Protein AF-A0A1V5XPZ1-F1 (afdb_monomer_lite)

Secondary structure (DSSP, 8-state):
-------------------------------TT--SSTTHHHHHHHHHHSSSSSPPPPTTSS-HHHHHHHHTTTTTTS---HHHHHHHHHHHTTTTTTTT-

Radius of gyration: 24.69 Å; chains: 1; bounding box: 56×59×30 Å

Sequence (101 aa):
MNKVMTVLCMPFLLGLGLPALGCGTSTPPKTDAEKPERFAKIAAIHKSKCGSCHTRIEPGSMPRDELEAELKRHRSRVKLSEAEWAEMLDYLAADSKSRER

Structure (mmCIF, N/CA/C/O backbone):
data_AF-A0A1V5XPZ1-F1
#
_entry.id   AF-A0A1V5XPZ1-F1
#
loop_
_atom_site.group_PDB
_atom_site.id
_atom_site.type_symbol
_atom_site.label_atom_id
_atom_site.label_alt_id
_atom_site.label_comp_id
_atom_site.label_asym_id
_atom_site.label_entity_id
_atom_site.label_seq_id
_atom_site.pdbx_PDB_ins_code
_atom_site.Cartn_x
_atom_site.Cartn_y
_atom_site.Cartn_z
_atom_site.occupancy
_atom_site.B_iso_or_equiv
_atom_site.auth_seq_id
_atom_site.auth_comp_id
_atom_site.auth_asym_id
_atom_site.auth_atom_id
_atom_site.pdbx_PDB_model_num
ATOM 1 N N . MET A 1 1 ? -3.197 -42.944 -18.163 1.00 44.22 1 MET A N 1
ATOM 2 C CA . MET A 1 1 ? -2.567 -44.005 -18.979 1.00 44.22 1 MET A CA 1
ATOM 3 C C . MET A 1 1 ? -1.100 -43.677 -19.087 1.00 44.22 1 MET A C 1
ATOM 5 O O . MET A 1 1 ? -0.732 -42.626 -19.591 1.00 44.22 1 MET A O 1
ATOM 9 N N . ASN A 1 2 ? -0.306 -44.546 -18.488 1.00 44.03 2 ASN A N 1
ATOM 10 C CA . ASN A 1 2 ? 1.055 -44.288 -18.064 1.00 44.03 2 ASN A CA 1
ATOM 11 C C . ASN A 1 2 ? 1.985 -44.804 -19.163 1.00 44.03 2 ASN A C 1
ATOM 13 O O . ASN A 1 2 ? 1.861 -45.963 -19.552 1.00 44.03 2 ASN A O 1
ATOM 17 N N . LYS A 1 3 ? 2.922 -43.985 -19.644 1.00 51.06 3 LYS A N 1
ATOM 18 C CA . LYS A 1 3 ? 4.086 -44.477 -20.389 1.00 51.06 3 LYS A CA 1
ATOM 19 C C . LYS A 1 3 ? 5.352 -43.905 -19.771 1.00 51.06 3 LYS A C 1
ATOM 21 O O . LYS A 1 3 ? 5.835 -42.837 -20.120 1.00 51.06 3 LYS A O 1
ATOM 26 N N . VAL A 1 4 ? 5.814 -44.668 -18.789 1.00 52.19 4 VAL A N 1
ATOM 27 C CA . VAL A 1 4 ? 7.202 -44.776 -18.352 1.00 52.19 4 VAL A CA 1
ATOM 28 C C . VAL A 1 4 ? 8.102 -44.983 -19.572 1.00 52.19 4 VAL A C 1
ATOM 30 O O . VAL A 1 4 ? 7.915 -45.943 -20.316 1.00 52.19 4 VAL A O 1
ATOM 33 N N . MET A 1 5 ? 9.064 -44.085 -19.788 1.00 48.16 5 MET A N 1
ATOM 34 C CA . MET A 1 5 ? 10.156 -44.305 -20.734 1.00 48.16 5 MET A CA 1
ATOM 35 C C . MET A 1 5 ? 11.452 -44.405 -19.935 1.00 48.16 5 MET A C 1
ATOM 37 O O . MET A 1 5 ? 12.091 -43.417 -19.587 1.00 48.16 5 MET A O 1
ATOM 41 N N . THR A 1 6 ? 11.765 -45.644 -19.577 1.00 51.91 6 THR A N 1
ATOM 42 C CA . THR A 1 6 ? 13.004 -46.075 -18.945 1.00 51.91 6 THR A CA 1
ATOM 43 C C . THR A 1 6 ? 14.106 -46.087 -20.001 1.00 51.91 6 THR A C 1
ATOM 45 O O . THR A 1 6 ? 14.070 -46.916 -20.907 1.00 51.91 6 THR A O 1
ATOM 48 N N . VAL A 1 7 ? 15.095 -45.199 -19.887 1.00 59.00 7 VAL A N 1
ATOM 49 C CA . VAL A 1 7 ? 16.371 -45.330 -20.603 1.00 59.00 7 VAL A CA 1
ATOM 50 C C . VAL A 1 7 ? 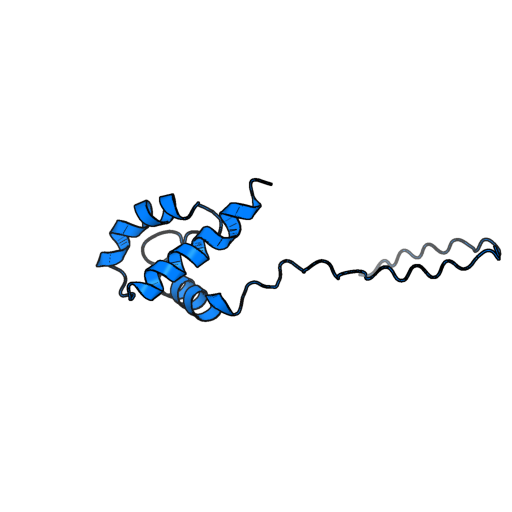17.423 -45.753 -19.586 1.00 59.00 7 VAL A C 1
ATOM 52 O O . VAL A 1 7 ? 17.969 -44.946 -18.841 1.00 59.00 7 VAL A O 1
ATOM 55 N N . LEU A 1 8 ? 17.646 -47.064 -19.540 1.00 54.84 8 LEU A N 1
ATOM 56 C CA . LEU A 1 8 ? 18.826 -47.701 -18.972 1.00 54.84 8 LEU A CA 1
ATOM 57 C C . LEU A 1 8 ? 19.923 -47.652 -20.041 1.00 54.84 8 LEU A C 1
ATOM 59 O O . LEU A 1 8 ? 19.789 -48.296 -21.078 1.00 54.84 8 LEU A O 1
ATOM 63 N N . CYS A 1 9 ? 21.006 -46.919 -19.793 1.00 41.81 9 CYS A N 1
ATOM 64 C CA . CYS A 1 9 ? 22.266 -47.122 -20.501 1.00 41.81 9 CYS A CA 1
ATOM 65 C C . CYS A 1 9 ? 23.413 -47.166 -19.487 1.00 41.81 9 CYS A C 1
ATOM 67 O O . CYS A 1 9 ? 23.431 -46.441 -18.499 1.00 41.81 9 CYS A O 1
ATOM 69 N N . MET A 1 10 ? 24.288 -48.127 -19.741 1.00 48.81 10 MET A N 1
ATOM 70 C CA . MET A 1 10 ? 25.207 -48.831 -18.854 1.00 48.81 10 MET A CA 1
ATOM 71 C C . MET A 1 10 ? 26.411 -48.012 -18.323 1.00 48.81 10 MET A C 1
ATOM 73 O O . MET A 1 10 ? 26.640 -46.888 -18.766 1.00 48.81 10 MET A O 1
ATOM 77 N N . PRO A 1 11 ? 27.176 -48.575 -17.361 1.00 59.09 11 PRO A N 1
ATOM 78 C CA . PRO A 1 11 ? 28.105 -47.883 -16.479 1.00 59.09 11 PRO A CA 1
ATOM 79 C C . PRO A 1 11 ? 29.504 -47.768 -17.091 1.00 59.09 11 PRO A C 1
ATOM 81 O O . PRO A 1 11 ? 29.979 -48.686 -17.758 1.00 59.09 11 PRO A O 1
ATOM 84 N N . PHE A 1 12 ? 30.205 -46.675 -16.786 1.00 51.09 12 PHE A N 1
ATOM 85 C CA . PHE A 1 12 ? 31.622 -46.531 -17.107 1.00 51.09 12 PHE A CA 1
ATOM 86 C C . PHE A 1 12 ? 32.424 -46.200 -15.846 1.00 51.09 12 PHE A C 1
ATOM 88 O O . PHE A 1 12 ? 32.398 -45.089 -15.330 1.00 51.09 12 PHE A O 1
ATOM 95 N N . LEU A 1 13 ? 33.052 -47.260 -15.335 1.00 52.69 13 LEU A N 1
ATOM 96 C CA . LEU A 1 13 ? 34.414 -47.331 -14.804 1.00 52.69 13 LEU A CA 1
ATOM 97 C C . LEU A 1 13 ? 34.966 -46.132 -14.011 1.00 52.69 13 LEU A C 1
ATOM 99 O O . LEU A 1 13 ? 35.375 -45.116 -14.560 1.00 52.69 13 LEU A O 1
ATOM 103 N N . LEU A 1 14 ? 35.103 -46.390 -12.707 1.00 57.59 14 LEU A N 1
ATOM 104 C CA . LEU A 1 14 ? 36.348 -46.294 -11.934 1.00 57.59 14 LEU A CA 1
ATOM 105 C C . LEU A 1 14 ? 37.349 -45.194 -12.354 1.00 57.59 14 LEU A C 1
ATOM 107 O O . LEU A 1 14 ? 38.176 -45.382 -13.243 1.00 57.59 14 LEU A O 1
ATOM 111 N N . GLY A 1 15 ? 37.365 -44.107 -11.584 1.00 45.91 15 GLY A N 1
ATOM 112 C CA . GLY A 1 15 ? 38.469 -43.152 -11.527 1.00 45.91 15 GLY A CA 1
ATOM 113 C C . GLY A 1 15 ? 38.710 -42.717 -10.084 1.00 45.91 15 GLY A C 1
ATOM 114 O O . GLY A 1 15 ? 38.034 -41.824 -9.584 1.00 45.91 15 GLY A O 1
ATOM 115 N N . LEU A 1 16 ? 39.653 -43.379 -9.407 1.00 54.62 16 LEU A N 1
ATOM 116 C CA . LEU A 1 16 ? 40.276 -42.898 -8.170 1.00 54.62 1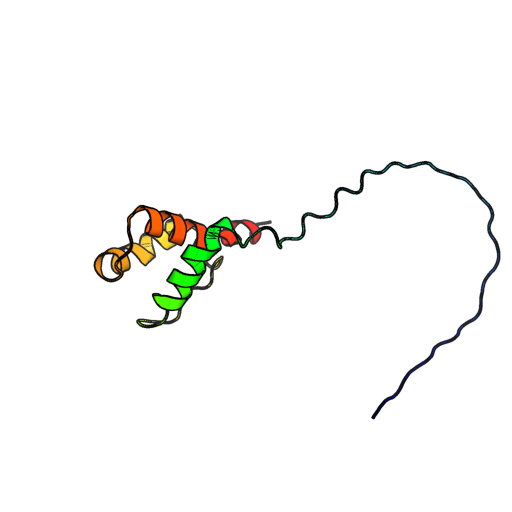6 LEU A CA 1
ATOM 117 C C . LEU A 1 16 ? 41.018 -41.581 -8.458 1.00 54.62 16 LEU A C 1
ATOM 119 O O . LEU A 1 16 ? 41.857 -41.562 -9.356 1.00 54.62 16 LEU A O 1
ATOM 123 N N . GLY A 1 17 ? 40.816 -40.530 -7.655 1.00 49.16 17 GLY A N 1
ATOM 124 C CA . GLY A 1 17 ? 41.750 -39.400 -7.664 1.00 49.16 17 GLY A CA 1
ATOM 125 C C . GLY A 1 17 ? 41.307 -38.107 -6.976 1.00 49.16 17 GLY A C 1
ATOM 126 O O . GLY A 1 17 ? 40.528 -37.350 -7.534 1.00 49.16 17 GLY A O 1
ATOM 127 N N . LEU A 1 18 ? 41.966 -37.832 -5.845 1.00 48.75 18 LEU A N 1
ATOM 128 C CA . LEU A 1 18 ? 42.212 -36.547 -5.165 1.00 48.75 18 LEU A CA 1
ATOM 129 C C . LEU A 1 18 ? 41.109 -35.900 -4.288 1.00 48.75 18 LEU A C 1
ATOM 131 O O . LEU A 1 18 ? 40.079 -35.457 -4.791 1.00 48.75 18 LEU A O 1
ATOM 135 N N . PRO A 1 19 ? 41.378 -35.728 -2.972 1.00 52.72 19 PRO A N 1
ATOM 136 C CA . PRO A 1 19 ? 40.541 -34.955 -2.072 1.00 52.72 19 PRO A CA 1
ATOM 137 C C . PRO A 1 19 ? 40.916 -33.471 -2.154 1.00 52.72 19 PRO A C 1
ATOM 139 O O . PRO A 1 19 ? 42.064 -33.093 -1.926 1.00 52.72 19 PRO A O 1
ATOM 142 N N . ALA A 1 20 ? 39.932 -32.615 -2.40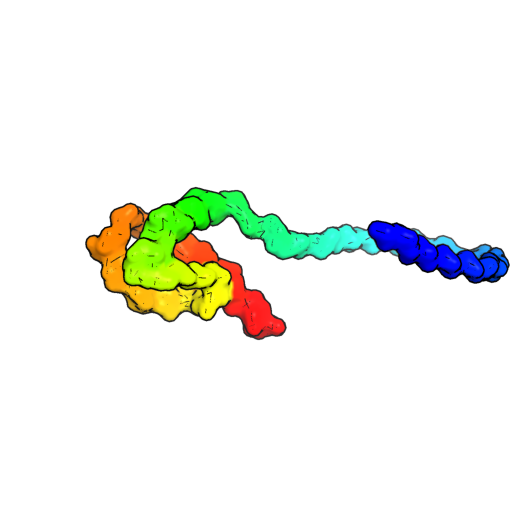2 1.00 52.47 20 ALA A N 1
ATOM 143 C CA . ALA A 1 20 ? 40.009 -31.214 -2.022 1.00 52.47 20 ALA A CA 1
ATOM 144 C C . ALA A 1 20 ? 38.957 -30.983 -0.937 1.00 52.47 20 ALA A C 1
ATOM 146 O O . ALA A 1 20 ? 37.758 -30.964 -1.217 1.00 52.47 20 ALA A O 1
ATOM 147 N N . LEU A 1 21 ? 39.413 -30.821 0.311 1.00 57.44 21 LEU A N 1
ATOM 148 C CA . LEU A 1 21 ? 38.636 -30.167 1.362 1.00 57.44 21 LEU A CA 1
ATOM 149 C C . LEU A 1 21 ? 38.429 -28.704 0.948 1.00 57.44 21 LEU A C 1
ATOM 151 O O . LEU A 1 21 ? 39.130 -27.799 1.388 1.00 57.44 21 LEU A O 1
ATOM 155 N N . GLY A 1 22 ? 37.468 -28.478 0.063 1.00 47.62 22 GLY A N 1
ATOM 156 C CA . GLY A 1 22 ? 36.854 -27.180 -0.124 1.00 47.62 22 GLY A CA 1
ATOM 157 C C . GLY A 1 22 ? 35.720 -27.068 0.877 1.00 47.62 22 GLY A C 1
ATOM 158 O O . GLY A 1 22 ? 34.599 -27.467 0.577 1.00 47.62 22 GLY A O 1
ATOM 159 N N . CYS A 1 23 ? 35.995 -26.522 2.062 1.00 55.91 23 CYS A N 1
ATOM 160 C CA . CYS A 1 23 ? 34.946 -25.973 2.918 1.00 55.91 23 CYS A CA 1
ATOM 161 C C . CYS A 1 23 ? 34.453 -24.678 2.256 1.00 55.91 23 CYS A C 1
ATOM 163 O O . CYS A 1 23 ? 34.756 -23.569 2.685 1.00 55.91 23 CYS A O 1
ATOM 165 N N . GLY A 1 24 ? 33.773 -24.825 1.120 1.00 47.78 24 GLY A N 1
ATOM 166 C CA . GLY A 1 24 ? 32.939 -23.777 0.578 1.00 47.78 24 GLY A CA 1
ATOM 167 C C . GLY A 1 24 ? 31.730 -23.721 1.484 1.00 47.78 24 GLY A C 1
ATOM 168 O O . GLY A 1 24 ? 30.882 -24.609 1.437 1.00 47.78 24 GLY A O 1
ATOM 169 N N . THR A 1 25 ? 31.660 -22.706 2.337 1.00 55.75 25 THR A N 1
ATOM 170 C CA . THR A 1 25 ? 30.399 -22.259 2.912 1.00 55.75 25 THR A CA 1
ATOM 171 C C . THR A 1 25 ? 29.491 -21.892 1.743 1.00 55.75 25 THR A C 1
ATOM 173 O O . THR A 1 25 ? 29.454 -20.752 1.281 1.00 55.75 25 THR A O 1
ATOM 176 N N . SER A 1 26 ? 28.784 -22.895 1.216 1.00 52.44 26 SER A N 1
ATOM 177 C CA . SER A 1 26 ? 27.607 -22.714 0.388 1.00 52.44 26 SER A CA 1
ATOM 178 C C . SER A 1 26 ? 26.624 -21.957 1.259 1.00 52.44 26 SER A C 1
ATOM 180 O O . SER A 1 26 ? 25.846 -22.539 2.008 1.00 52.44 26 SER A O 1
ATOM 182 N N . THR A 1 27 ? 26.729 -20.631 1.214 1.00 58.91 27 THR A N 1
ATOM 183 C CA . THR A 1 27 ? 25.651 -19.757 1.638 1.00 58.91 27 THR A CA 1
ATOM 184 C C . THR A 1 27 ? 24.479 -20.223 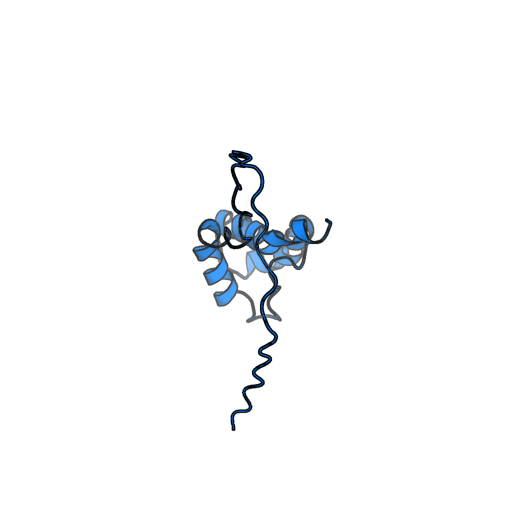0.788 1.00 58.91 27 THR A C 1
ATOM 186 O O . THR A 1 27 ? 24.586 -20.144 -0.441 1.00 58.91 27 THR A O 1
ATOM 189 N N . PRO A 1 28 ? 23.430 -20.822 1.379 1.00 60.34 28 PRO A N 1
ATOM 190 C CA . PRO A 1 28 ? 22.272 -21.192 0.592 1.00 60.34 28 PRO A CA 1
ATOM 191 C C . PRO A 1 28 ? 21.835 -19.928 -0.156 1.00 60.34 28 PRO A C 1
ATOM 193 O O . PRO A 1 28 ? 21.874 -18.844 0.445 1.00 60.34 28 PRO A O 1
ATOM 196 N N . PRO A 1 29 ? 21.484 -20.012 -1.454 1.00 52.84 29 PRO A N 1
ATOM 197 C CA . PRO A 1 29 ? 20.826 -18.890 -2.097 1.00 52.84 29 PRO A CA 1
ATOM 198 C C . PRO A 1 29 ? 19.678 -18.518 -1.168 1.00 52.84 29 PRO A C 1
ATOM 200 O O . PRO A 1 29 ? 18.885 -19.388 -0.799 1.00 52.84 29 PRO A O 1
ATOM 203 N N . LYS A 1 30 ? 19.661 -17.267 -0.694 1.00 53.41 30 LYS A N 1
ATOM 204 C CA . LYS A 1 30 ? 18.492 -16.721 -0.017 1.00 53.41 30 LYS A CA 1
ATOM 205 C C . LYS A 1 30 ? 17.378 -16.864 -1.032 1.00 53.41 30 LYS A C 1
ATOM 207 O O . LYS A 1 30 ? 17.278 -16.064 -1.951 1.00 53.41 30 LYS A O 1
ATOM 212 N N . THR A 1 31 ? 16.629 -17.950 -0.917 1.00 48.50 31 THR A N 1
ATOM 213 C CA . THR A 1 31 ? 15.368 -18.135 -1.598 1.00 48.50 31 THR A CA 1
ATOM 214 C C . THR A 1 31 ? 14.619 -16.829 -1.421 1.00 48.50 31 THR A C 1
ATOM 216 O O . THR A 1 31 ? 14.435 -16.395 -0.281 1.00 48.50 31 THR A O 1
ATOM 219 N N . ASP A 1 32 ? 14.177 -16.229 -2.521 1.00 52.41 32 ASP A N 1
ATOM 220 C CA . ASP A 1 32 ? 13.302 -15.050 -2.607 1.00 52.41 32 ASP A CA 1
ATOM 221 C C . ASP A 1 32 ? 11.963 -15.199 -1.835 1.00 52.41 32 ASP A C 1
ATOM 223 O O . ASP A 1 32 ? 11.038 -14.406 -1.975 1.00 52.41 32 ASP A O 1
ATOM 227 N N . ALA A 1 33 ? 11.858 -16.215 -0.978 1.00 48.16 33 ALA A N 1
ATOM 228 C CA . ALA A 1 33 ? 10.782 -16.526 -0.059 1.00 48.16 33 ALA A CA 1
ATOM 229 C C . ALA A 1 33 ? 10.883 -15.798 1.299 1.00 48.16 33 ALA A C 1
ATOM 231 O O . ALA A 1 33 ? 9.979 -15.951 2.117 1.00 48.16 33 ALA A O 1
ATOM 232 N N . GLU A 1 34 ? 11.909 -14.974 1.567 1.00 45.12 34 GLU A N 1
ATOM 233 C CA . GLU A 1 34 ? 11.983 -14.155 2.802 1.00 45.12 34 GLU A CA 1
ATOM 234 C C . GLU A 1 34 ? 11.121 -12.881 2.730 1.00 45.12 34 GLU A C 1
ATOM 236 O O . GLU A 1 34 ? 11.439 -11.819 3.267 1.00 45.12 34 GLU A O 1
ATOM 241 N N . LYS A 1 35 ? 9.984 -12.964 2.049 1.00 58.12 35 LYS A N 1
ATOM 242 C CA . LYS A 1 35 ? 8.988 -11.907 2.085 1.00 58.12 35 LYS A CA 1
ATOM 243 C C . LYS A 1 35 ? 7.604 -12.491 2.323 1.00 58.12 35 LYS A C 1
ATOM 245 O O . LYS A 1 35 ? 6.838 -12.636 1.372 1.00 58.12 35 LYS A O 1
ATOM 250 N N . PRO A 1 36 ? 7.256 -12.817 3.585 1.00 58.53 36 PRO A N 1
ATOM 251 C CA . PRO A 1 36 ? 5.852 -12.591 3.930 1.00 58.53 36 PRO A CA 1
ATOM 252 C C . PRO A 1 36 ? 5.515 -12.191 5.376 1.00 58.53 36 PRO A C 1
ATOM 254 O O . PRO A 1 36 ? 4.391 -11.750 5.577 1.00 58.53 36 PRO A O 1
ATOM 257 N N . GLU A 1 37 ? 6.398 -12.274 6.378 1.00 62.97 37 GLU A N 1
ATOM 258 C CA . GLU A 1 37 ? 5.977 -11.979 7.767 1.00 62.97 37 GLU A CA 1
ATOM 259 C C . GLU A 1 37 ? 5.684 -10.486 7.975 1.00 62.97 37 GLU A C 1
ATOM 261 O O . GLU A 1 37 ? 4.586 -10.107 8.384 1.00 62.97 37 GLU A O 1
ATOM 266 N N . ARG A 1 38 ? 6.629 -9.613 7.596 1.00 80.12 38 ARG A N 1
ATOM 267 C CA . ARG A 1 38 ? 6.524 -8.167 7.870 1.00 80.12 38 ARG A CA 1
ATOM 268 C C . ARG A 1 38 ? 5.310 -7.491 7.228 1.00 80.12 38 ARG A C 1
ATOM 270 O O . ARG A 1 38 ? 4.865 -6.460 7.707 1.00 80.12 38 ARG A O 1
ATOM 277 N N . PHE A 1 39 ? 4.789 -8.054 6.136 1.00 88.75 39 PHE A N 1
ATOM 278 C CA . PHE A 1 39 ? 3.658 -7.490 5.396 1.00 88.75 39 PHE A CA 1
ATOM 279 C C . PHE A 1 39 ? 2.383 -8.329 5.500 1.00 88.75 39 PHE A C 1
ATOM 281 O O . PHE A 1 39 ? 1.409 -8.002 4.828 1.00 88.75 39 PHE A O 1
ATOM 288 N N . ALA A 1 40 ? 2.335 -9.382 6.324 1.00 90.19 40 ALA A N 1
ATOM 289 C CA . ALA A 1 40 ? 1.170 -10.269 6.402 1.00 90.19 40 ALA A CA 1
ATOM 290 C C . ALA A 1 40 ? -0.131 -9.497 6.692 1.00 90.19 40 ALA A C 1
ATOM 292 O O . ALA A 1 40 ? -1.144 -9.678 6.008 1.00 90.19 40 ALA A O 1
ATOM 293 N N . LYS A 1 41 ? -0.079 -8.559 7.650 1.00 93.81 41 LYS A N 1
ATOM 294 C CA . LYS A 1 41 ? -1.206 -7.676 7.988 1.00 93.81 41 LYS A CA 1
ATOM 295 C C . LYS A 1 41 ? -1.628 -6.814 6.792 1.00 93.81 41 LYS A C 1
ATOM 297 O O . LYS A 1 41 ? -2.809 -6.741 6.458 1.00 93.81 41 LYS A O 1
ATOM 302 N N . ILE A 1 42 ? -0.668 -6.177 6.132 1.00 95.38 42 ILE A N 1
ATOM 303 C CA . ILE A 1 42 ? -0.922 -5.249 5.025 1.00 95.38 42 ILE A CA 1
ATOM 304 C C . ILE A 1 42 ? -1.412 -5.976 3.775 1.00 95.38 42 ILE A C 1
ATOM 306 O O . ILE A 1 42 ? -2.334 -5.497 3.122 1.00 95.38 42 ILE A O 1
ATOM 310 N N . ALA A 1 43 ? -0.899 -7.169 3.483 1.00 93.81 43 ALA A N 1
ATOM 311 C CA . ALA A 1 43 ? -1.382 -8.011 2.394 1.00 93.81 43 ALA A CA 1
ATOM 312 C C . ALA A 1 43 ? -2.859 -8.403 2.592 1.00 93.81 43 ALA A C 1
ATOM 314 O O . ALA A 1 43 ? -3.646 -8.382 1.640 1.00 93.81 43 ALA A O 1
ATOM 315 N N . ALA A 1 44 ? -3.269 -8.695 3.832 1.00 94.81 44 ALA A N 1
ATOM 316 C CA . ALA A 1 44 ? -4.671 -8.949 4.158 1.00 94.81 44 ALA A CA 1
ATOM 317 C C . ALA A 1 44 ? -5.544 -7.697 3.953 1.00 94.81 44 ALA A C 1
ATOM 319 O O . ALA A 1 44 ? -6.615 -7.782 3.343 1.00 94.81 44 ALA A O 1
ATOM 320 N N . ILE A 1 45 ? -5.068 -6.525 4.388 1.00 95.12 45 ILE A N 1
ATOM 321 C CA . ILE A 1 45 ? -5.749 -5.242 4.161 1.00 95.12 45 ILE A CA 1
ATOM 322 C C . ILE A 1 45 ? -5.867 -4.951 2.663 1.00 95.12 45 ILE A C 1
ATOM 324 O O . ILE A 1 45 ? -6.958 -4.626 2.199 1.00 95.12 45 ILE A O 1
ATOM 328 N N . HIS A 1 46 ? -4.796 -5.128 1.890 1.00 94.88 46 HIS A N 1
ATOM 329 C CA . HIS A 1 46 ? -4.785 -4.942 0.441 1.00 94.88 46 HIS A CA 1
ATOM 330 C C . HIS A 1 46 ? -5.843 -5.826 -0.232 1.00 94.88 46 HIS A C 1
ATOM 332 O O . HIS A 1 46 ? -6.662 -5.350 -1.021 1.00 94.88 46 HIS A O 1
ATOM 338 N N . LYS A 1 47 ? -5.902 -7.107 0.151 1.00 94.12 47 LYS A N 1
ATOM 339 C CA . LYS A 1 47 ? -6.897 -8.054 -0.364 1.00 94.12 47 LYS A CA 1
ATOM 340 C C . LYS A 1 47 ? -8.334 -7.701 0.039 1.00 94.12 47 LYS A C 1
ATOM 342 O O . LYS A 1 47 ? -9.257 -8.007 -0.712 1.00 94.12 47 LYS A O 1
ATOM 347 N N . SER A 1 48 ? -8.536 -7.085 1.200 1.00 94.75 48 SER A N 1
ATOM 348 C CA . SER A 1 48 ? -9.864 -6.721 1.708 1.00 94.75 48 SER A CA 1
ATOM 349 C C . SER A 1 48 ? -10.372 -5.379 1.174 1.00 94.75 48 SER A C 1
ATOM 351 O O . SER A 1 48 ? -11.560 -5.247 0.892 1.00 94.75 48 SER A O 1
ATOM 353 N N . LYS A 1 49 ? -9.496 -4.376 1.057 1.00 93.00 49 LYS A N 1
ATOM 354 C CA . LYS A 1 49 ? -9.866 -2.979 0.783 1.00 93.00 49 LYS A CA 1
ATOM 355 C C . LYS A 1 49 ? -9.685 -2.571 -0.676 1.00 93.00 49 LYS A C 1
ATOM 357 O O . LYS A 1 49 ? -10.370 -1.659 -1.129 1.00 93.00 49 LYS A O 1
ATOM 362 N N . CYS A 1 50 ? -8.784 -3.217 -1.413 1.00 93.38 50 CYS A N 1
ATOM 363 C CA . CYS A 1 50 ? -8.513 -2.888 -2.812 1.00 93.38 50 CYS A CA 1
ATOM 364 C C . CYS A 1 50 ? -9.208 -3.896 -3.738 1.00 93.38 50 CYS A C 1
ATOM 366 O O . CYS A 1 50 ? -9.287 -5.083 -3.421 1.00 93.38 50 CYS A O 1
ATOM 368 N N . GLY A 1 51 ? -9.693 -3.449 -4.899 1.00 91.62 51 GLY A N 1
ATOM 369 C CA . GLY A 1 51 ? -10.423 -4.294 -5.860 1.00 91.62 51 GLY A CA 1
ATOM 370 C C . GLY A 1 51 ? -11.927 -4.012 -5.956 1.00 91.62 51 GLY A C 1
ATOM 371 O O . GLY A 1 51 ? -12.553 -4.413 -6.929 1.00 91.62 51 GLY A O 1
ATOM 372 N N . SER A 1 52 ? -12.517 -3.318 -4.976 1.00 90.62 52 SER A N 1
ATOM 373 C CA . SER A 1 52 ? -13.956 -3.005 -4.980 1.00 90.62 52 SER A CA 1
ATOM 374 C C . SER A 1 52 ? -14.315 -1.828 -5.888 1.00 90.62 52 SER A C 1
ATOM 376 O O . SER A 1 52 ? -15.399 -1.800 -6.456 1.00 90.62 52 SER A O 1
ATOM 378 N N . CYS A 1 53 ? -13.423 -0.840 -6.000 1.00 91.00 53 CYS A N 1
ATOM 379 C CA . CYS A 1 53 ? -13.651 0.358 -6.813 1.00 91.00 53 CYS A CA 1
ATOM 380 C C . CYS A 1 53 ? -13.147 0.198 -8.255 1.00 91.00 53 CYS A C 1
ATOM 382 O O . CYS A 1 53 ? -13.705 0.792 -9.170 1.00 91.00 53 CYS A O 1
ATOM 384 N N . HIS A 1 54 ? -12.069 -0.558 -8.447 1.00 92.19 54 HIS A N 1
ATOM 385 C CA . HIS A 1 54 ? -11.428 -0.850 -9.729 1.00 92.19 54 HIS A CA 1
ATOM 386 C C . HIS A 1 54 ? -10.480 -2.037 -9.544 1.00 92.19 54 HIS A C 1
ATOM 388 O O . HIS A 1 54 ? -10.255 -2.477 -8.412 1.00 92.19 54 HIS A O 1
ATOM 394 N N . THR A 1 55 ? -9.885 -2.512 -10.640 1.00 93.44 55 THR A N 1
ATOM 395 C CA . THR A 1 55 ? -8.875 -3.575 -10.626 1.00 93.44 55 THR A CA 1
ATOM 396 C C . THR A 1 55 ? -7.800 -3.295 -9.582 1.00 93.44 55 THR A C 1
ATOM 398 O O . THR A 1 55 ? -7.270 -2.186 -9.487 1.00 93.44 55 THR A O 1
ATOM 401 N N . ARG A 1 56 ? -7.515 -4.308 -8.764 1.00 93.31 56 ARG A N 1
ATOM 402 C CA . ARG A 1 56 ? -6.483 -4.241 -7.733 1.00 93.31 56 ARG A CA 1
ATOM 403 C C . ARG A 1 56 ? -5.106 -4.180 -8.394 1.00 93.31 56 ARG A C 1
ATOM 405 O O . ARG A 1 56 ? -4.830 -4.982 -9.279 1.00 93.31 56 ARG A O 1
ATOM 412 N N . ILE A 1 57 ? -4.267 -3.256 -7.936 1.00 91.25 57 ILE A N 1
ATOM 413 C CA . ILE A 1 57 ? -2.876 -3.146 -8.376 1.00 91.25 57 ILE A CA 1
ATOM 414 C C . ILE A 1 57 ? -2.054 -4.329 -7.852 1.00 91.25 57 ILE A C 1
ATOM 416 O O . ILE A 1 57 ? -2.249 -4.780 -6.721 1.00 91.25 57 ILE A O 1
ATOM 420 N N . GLU A 1 58 ? -1.164 -4.862 -8.680 1.00 91.25 58 GLU A N 1
ATOM 421 C CA . GLU A 1 58 ? -0.253 -5.922 -8.261 1.00 91.25 58 GLU A CA 1
ATOM 422 C C . GLU A 1 58 ? 0.925 -5.317 -7.476 1.00 91.25 58 GLU A C 1
ATOM 424 O O . GLU A 1 58 ? 1.493 -4.313 -7.908 1.00 91.25 58 GLU A O 1
ATOM 429 N N . PRO A 1 59 ? 1.331 -5.892 -6.330 1.00 91.75 59 PRO A N 1
ATOM 430 C CA . PRO A 1 59 ? 2.576 -5.492 -5.684 1.00 91.75 59 PRO A CA 1
ATOM 431 C C . PRO A 1 59 ? 3.765 -5.660 -6.639 1.00 91.75 59 PRO A C 1
ATOM 433 O O . PRO A 1 59 ? 3.917 -6.706 -7.255 1.00 91.75 59 PRO A O 1
ATOM 436 N N . GLY A 1 60 ? 4.620 -4.647 -6.738 1.00 90.44 60 GLY A N 1
ATOM 437 C CA . GLY A 1 60 ? 5.776 -4.622 -7.633 1.00 90.44 60 GLY A CA 1
ATOM 438 C C . GLY A 1 60 ? 5.526 -3.967 -8.983 1.00 90.44 60 GLY A C 1
ATOM 439 O O . GLY A 1 60 ? 6.486 -3.680 -9.694 1.00 90.44 60 GLY A O 1
ATOM 440 N N . SER A 1 61 ? 4.273 -3.673 -9.337 1.00 90.25 61 SER A N 1
ATOM 441 C CA . SER A 1 61 ? 3.957 -3.130 -10.661 1.00 90.25 61 SER A CA 1
ATOM 442 C C . SER A 1 61 ? 4.425 -1.687 -10.870 1.00 90.25 61 SER A C 1
ATOM 444 O O . SER A 1 61 ? 4.430 -1.220 -12.005 1.00 90.25 61 SER A O 1
ATOM 446 N N . MET A 1 62 ? 4.747 -0.960 -9.795 1.00 90.38 62 MET A N 1
ATOM 447 C CA . MET A 1 62 ? 4.997 0.482 -9.815 1.00 90.38 62 MET A CA 1
ATOM 448 C C . MET A 1 62 ? 5.967 0.899 -8.690 1.00 90.38 62 MET A C 1
ATOM 450 O O . MET A 1 62 ? 5.926 0.300 -7.608 1.00 90.38 62 MET A O 1
ATOM 454 N N . PRO A 1 63 ? 6.837 1.908 -8.905 1.00 91.31 63 PRO A N 1
ATOM 455 C CA . PRO A 1 63 ? 7.696 2.456 -7.857 1.00 91.31 63 PRO A CA 1
ATOM 456 C C . PRO A 1 63 ? 6.905 3.198 -6.768 1.00 91.31 63 PRO A C 1
ATOM 458 O O . PRO A 1 63 ? 5.794 3.682 -6.984 1.00 91.31 63 PRO A O 1
ATOM 461 N N . ARG A 1 64 ? 7.509 3.321 -5.578 1.00 93.06 64 ARG A N 1
ATOM 462 C CA . ARG A 1 64 ? 6.873 3.916 -4.388 1.00 93.06 64 ARG A CA 1
ATOM 463 C C . ARG A 1 64 ? 6.358 5.342 -4.615 1.00 93.06 64 ARG A C 1
ATOM 465 O O . ARG A 1 64 ? 5.249 5.643 -4.186 1.00 93.06 64 ARG A O 1
ATOM 472 N N . ASP A 1 65 ? 7.140 6.193 -5.277 1.00 91.81 65 ASP A N 1
ATOM 473 C CA . ASP A 1 65 ? 6.797 7.612 -5.457 1.00 91.81 65 ASP A CA 1
ATOM 474 C C . ASP A 1 65 ? 5.565 7.790 -6.357 1.00 91.81 65 ASP A C 1
ATOM 476 O O . ASP A 1 65 ? 4.695 8.622 -6.095 1.00 91.81 65 ASP A O 1
ATOM 480 N N . GLU A 1 66 ? 5.448 6.954 -7.389 1.00 93.06 66 GLU A N 1
ATOM 481 C CA . GLU A 1 66 ? 4.293 6.948 -8.286 1.00 93.06 66 GLU A CA 1
ATOM 482 C C . GLU A 1 66 ? 3.055 6.373 -7.578 1.00 93.06 66 GLU A C 1
ATOM 484 O O . GLU A 1 66 ? 1.975 6.962 -7.640 1.00 93.06 66 GLU A O 1
ATOM 489 N N . LEU A 1 67 ? 3.221 5.307 -6.782 1.00 93.88 67 LEU A N 1
ATOM 490 C CA . LEU A 1 67 ? 2.151 4.773 -5.932 1.00 93.88 67 LEU A CA 1
ATOM 491 C C . LEU A 1 67 ? 1.617 5.819 -4.947 1.00 93.88 67 LEU A C 1
ATOM 493 O O . LEU A 1 67 ? 0.412 5.876 -4.700 1.00 93.88 67 LEU A O 1
ATOM 497 N N . GLU A 1 68 ? 2.484 6.651 -4.371 1.00 94.69 68 GLU A N 1
ATOM 498 C CA . GLU A 1 68 ? 2.066 7.705 -3.449 1.00 94.69 68 GLU A CA 1
ATOM 499 C C . GLU A 1 68 ? 1.215 8.776 -4.143 1.00 94.69 68 GLU A C 1
ATOM 501 O O . GLU A 1 68 ? 0.199 9.212 -3.586 1.00 94.69 68 GLU A O 1
ATOM 506 N N . ALA A 1 69 ? 1.588 9.166 -5.364 1.00 93.69 69 ALA A N 1
ATOM 507 C CA . ALA A 1 69 ? 0.817 10.103 -6.171 1.00 93.69 69 ALA A CA 1
ATOM 508 C C . ALA A 1 69 ? -0.561 9.530 -6.546 1.00 93.69 69 ALA A C 1
ATOM 510 O O . ALA A 1 69 ? -1.583 10.192 -6.328 1.00 93.69 69 ALA A O 1
ATOM 511 N N . GLU A 1 70 ? -0.602 8.285 -7.027 1.00 92.69 70 GLU A N 1
ATOM 512 C CA . GLU A 1 70 ? -1.826 7.619 -7.485 1.00 92.69 70 GLU A CA 1
ATOM 513 C C . GLU A 1 70 ? -2.797 7.314 -6.334 1.00 92.69 70 GLU A C 1
ATOM 515 O O . GLU A 1 70 ? -4.003 7.573 -6.426 1.00 92.69 70 GLU A O 1
ATOM 520 N N . LEU A 1 71 ? -2.288 6.837 -5.194 1.00 93.06 71 LEU A N 1
ATOM 521 C CA . LEU A 1 71 ? -3.114 6.469 -4.039 1.00 93.06 71 LEU A CA 1
ATOM 522 C C . LEU A 1 71 ? -3.537 7.668 -3.181 1.00 93.06 71 LEU A C 1
ATOM 524 O O . LEU A 1 71 ? -4.364 7.521 -2.273 1.00 93.06 71 LEU A O 1
ATOM 528 N N . LYS A 1 72 ? -3.051 8.882 -3.473 1.00 93.44 72 LYS A N 1
ATOM 529 C CA . LYS A 1 72 ? -3.413 10.102 -2.732 1.00 93.44 72 LYS A CA 1
ATOM 530 C C . LYS A 1 72 ? -4.925 10.327 -2.674 1.00 93.44 72 LYS A C 1
ATOM 532 O O . LYS A 1 72 ? -5.444 10.766 -1.650 1.00 93.44 72 LYS A O 1
ATOM 537 N N . ARG A 1 73 ? -5.653 9.992 -3.745 1.00 91.12 73 ARG A N 1
ATOM 538 C CA . ARG A 1 73 ? -7.121 10.132 -3.810 1.00 91.12 73 ARG A CA 1
ATOM 539 C C . ARG A 1 73 ? -7.861 9.083 -2.976 1.00 91.12 73 ARG A C 1
ATOM 541 O O . ARG A 1 73 ? -9.006 9.315 -2.589 1.00 91.12 73 ARG A O 1
ATOM 548 N N . HIS A 1 74 ? -7.228 7.952 -2.676 1.00 94.25 74 HIS A N 1
ATOM 549 C CA . HIS A 1 74 ? -7.813 6.868 -1.885 1.00 94.25 74 HIS A CA 1
ATOM 550 C C . HIS A 1 74 ? -7.704 7.120 -0.386 1.00 94.25 74 HIS A C 1
ATOM 552 O O . HIS A 1 74 ? -8.542 6.606 0.353 1.00 94.25 74 HIS A O 1
ATOM 558 N N . ARG A 1 75 ? -6.760 7.960 0.063 1.00 92.62 75 ARG A N 1
ATOM 559 C CA . ARG A 1 75 ? -6.578 8.320 1.482 1.00 92.62 75 ARG A CA 1
ATOM 560 C C . ARG A 1 75 ? -7.851 8.834 2.157 1.00 92.62 75 ARG A C 1
ATOM 562 O O . ARG A 1 75 ? -8.107 8.499 3.305 1.00 92.62 75 ARG A O 1
ATOM 569 N N . SER A 1 76 ? -8.695 9.577 1.439 1.00 91.56 76 SER A N 1
ATOM 570 C CA . SER A 1 76 ? -9.972 10.074 1.976 1.00 91.56 76 SER A CA 1
ATOM 571 C C . SER A 1 76 ? -11.112 9.049 1.946 1.00 91.56 76 SER A C 1
ATOM 573 O O . SER A 1 76 ? -12.131 9.244 2.605 1.00 91.56 76 SER A O 1
ATOM 575 N N . ARG A 1 77 ? -10.971 7.962 1.178 1.00 91.38 77 ARG A N 1
ATOM 576 C CA . ARG A 1 77 ? -12.029 6.962 0.946 1.00 91.38 77 ARG A CA 1
ATOM 577 C C . ARG A 1 77 ? -11.787 5.654 1.691 1.00 91.38 77 ARG A C 1
ATOM 579 O O . ARG A 1 77 ? -12.741 4.981 2.074 1.00 91.38 77 ARG A O 1
ATOM 586 N N . VAL A 1 78 ? -10.527 5.286 1.895 1.00 93.62 78 VAL A N 1
ATOM 587 C CA . VAL A 1 78 ? -10.131 4.054 2.574 1.00 93.62 78 VAL A CA 1
ATOM 588 C C . VAL A 1 78 ? -9.618 4.408 3.962 1.00 93.62 78 VAL A C 1
ATOM 590 O O . VAL A 1 78 ? -8.612 5.093 4.114 1.00 93.62 78 VAL A O 1
ATOM 593 N N . LYS A 1 79 ? -10.326 3.924 4.984 1.00 93.44 79 LYS A N 1
ATOM 594 C CA . LYS A 1 79 ? -9.958 4.125 6.388 1.00 93.44 79 LYS A CA 1
ATOM 595 C C . LYS A 1 79 ? -8.737 3.270 6.733 1.00 93.44 79 LYS A C 1
ATOM 597 O O . LYS A 1 79 ? -8.902 2.091 7.042 1.00 93.44 79 LYS A O 1
ATOM 602 N N . LEU A 1 80 ? -7.556 3.873 6.660 1.00 95.06 80 LEU A N 1
ATOM 603 C CA . LEU A 1 80 ? -6.280 3.348 7.144 1.00 95.06 80 LEU A CA 1
ATOM 604 C C . LEU A 1 80 ? -5.593 4.441 7.962 1.00 95.06 80 LEU A C 1
ATOM 606 O O . LEU A 1 80 ? -5.787 5.628 7.698 1.00 95.06 80 LEU A O 1
ATOM 610 N N . SER A 1 81 ? -4.802 4.039 8.949 1.00 95.62 81 SER A N 1
ATOM 611 C CA . SER A 1 81 ? -3.891 4.956 9.637 1.00 95.62 81 SER A CA 1
ATOM 612 C C . SER A 1 81 ? -2.746 5.399 8.717 1.00 95.62 81 SER A C 1
ATOM 614 O O . SER A 1 81 ? -2.447 4.737 7.723 1.00 95.62 81 SER A O 1
ATOM 616 N N . GLU A 1 82 ? -2.058 6.491 9.061 1.00 95.06 82 GLU A N 1
ATOM 617 C CA . GLU A 1 82 ? -0.881 6.940 8.298 1.00 95.06 82 GLU A CA 1
ATOM 618 C C . GLU A 1 82 ? 0.237 5.887 8.268 1.00 95.06 82 GLU A C 1
ATOM 620 O O . GLU A 1 82 ? 0.890 5.711 7.241 1.00 95.06 82 GLU A O 1
ATOM 625 N N . ALA A 1 83 ? 0.406 5.126 9.355 1.00 94.38 83 ALA A N 1
ATOM 626 C CA . ALA A 1 83 ? 1.343 4.005 9.404 1.00 94.38 83 ALA A CA 1
ATOM 627 C C . ALA A 1 83 ? 0.946 2.890 8.422 1.00 94.38 83 ALA A C 1
ATOM 629 O O . ALA A 1 83 ? 1.767 2.438 7.630 1.00 94.38 83 ALA A O 1
ATOM 630 N N . GLU A 1 84 ? -0.332 2.502 8.397 1.00 95.56 84 GLU A N 1
ATOM 631 C CA . GLU A 1 84 ? -0.831 1.500 7.446 1.00 95.56 84 GLU A CA 1
ATOM 632 C C . GLU A 1 84 ? -0.735 1.978 5.995 1.00 95.56 84 GLU A C 1
ATOM 634 O O . GLU A 1 84 ? -0.472 1.169 5.109 1.00 95.56 84 GLU A O 1
ATOM 639 N N . TRP A 1 85 ? -0.901 3.279 5.734 1.00 96.31 85 TRP A N 1
ATOM 640 C CA . TRP A 1 85 ? -0.650 3.855 4.413 1.00 96.31 85 TRP A CA 1
ATOM 641 C C . TRP A 1 85 ? 0.822 3.769 4.014 1.00 96.31 85 TRP A C 1
ATOM 643 O O . TRP A 1 85 ? 1.121 3.372 2.888 1.00 96.31 85 TRP A O 1
ATOM 653 N N . ALA A 1 86 ? 1.742 4.105 4.920 1.00 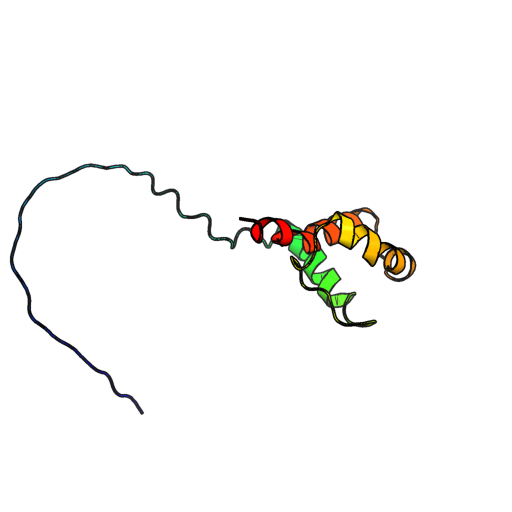94.75 86 ALA A N 1
ATOM 654 C CA . ALA A 1 86 ? 3.173 4.010 4.658 1.00 94.75 86 ALA A CA 1
ATOM 655 C C . ALA A 1 86 ? 3.601 2.564 4.363 1.00 94.75 86 ALA A C 1
ATOM 657 O O . ALA A 1 86 ? 4.306 2.330 3.377 1.00 94.75 86 ALA A O 1
ATOM 658 N N . GLU A 1 87 ? 3.112 1.603 5.153 1.00 94.81 87 GLU A N 1
ATOM 659 C CA . GLU A 1 87 ? 3.390 0.182 4.945 1.00 94.81 87 GLU A CA 1
ATOM 660 C C . GLU A 1 87 ? 2.702 -0.377 3.689 1.00 94.81 87 GLU A C 1
ATOM 662 O O . GLU A 1 87 ? 3.275 -1.231 3.017 1.00 94.81 87 GLU A O 1
ATOM 667 N N . MET A 1 88 ? 1.504 0.105 3.328 1.00 95.44 88 MET A N 1
ATOM 668 C CA . MET A 1 88 ? 0.834 -0.250 2.068 1.00 95.44 88 MET A CA 1
ATOM 669 C C . MET A 1 88 ? 1.675 0.166 0.864 1.00 95.44 88 MET A C 1
ATOM 671 O O . MET A 1 88 ? 1.854 -0.626 -0.058 1.00 95.44 88 MET A O 1
ATOM 675 N N . LEU A 1 89 ? 2.226 1.382 0.884 1.00 95.19 89 LEU A N 1
ATOM 676 C CA . LEU A 1 89 ? 3.123 1.867 -0.164 1.00 95.19 89 LEU A CA 1
ATOM 677 C C . LEU A 1 89 ? 4.402 1.026 -0.241 1.00 95.19 89 LEU A C 1
ATOM 679 O O . LEU A 1 89 ? 4.819 0.658 -1.335 1.00 95.19 89 LEU A O 1
ATOM 683 N N . ASP A 1 90 ? 4.991 0.658 0.901 1.00 93.75 90 ASP A N 1
ATOM 684 C CA . ASP A 1 90 ? 6.184 -0.197 0.922 1.00 93.75 90 ASP A CA 1
ATOM 685 C C . ASP A 1 90 ? 5.893 -1.601 0.416 1.00 93.75 90 ASP A C 1
ATOM 687 O O . ASP A 1 90 ? 6.709 -2.160 -0.310 1.00 93.75 90 ASP A O 1
ATOM 691 N N . TYR A 1 91 ? 4.743 -2.164 0.785 1.00 93.62 91 TYR A N 1
ATOM 692 C CA . TYR A 1 91 ? 4.279 -3.466 0.326 1.00 93.62 91 TYR A CA 1
ATOM 693 C C . TYR A 1 91 ? 4.029 -3.474 -1.186 1.00 93.62 91 TYR A C 1
ATOM 695 O O . TYR A 1 91 ? 4.474 -4.394 -1.874 1.00 93.62 91 TYR A O 1
ATOM 703 N N . LEU A 1 92 ? 3.370 -2.443 -1.717 1.00 93.69 92 LEU A N 1
ATOM 704 C CA . LEU A 1 92 ? 3.086 -2.322 -3.146 1.00 93.69 92 LEU A CA 1
ATOM 705 C C . LEU A 1 92 ? 4.336 -2.004 -3.971 1.00 93.69 92 LEU A C 1
ATOM 707 O O . LEU A 1 92 ? 4.443 -2.480 -5.091 1.00 93.69 92 LEU A O 1
ATOM 711 N N . ALA A 1 93 ? 5.311 -1.280 -3.425 1.00 93.44 93 ALA A N 1
ATOM 712 C CA . ALA A 1 93 ? 6.583 -1.012 -4.099 1.00 93.44 93 ALA A CA 1
ATOM 713 C C . ALA A 1 93 ? 7.587 -2.168 -3.974 1.00 93.44 93 ALA A C 1
ATOM 715 O O . ALA A 1 93 ? 8.697 -2.110 -4.503 1.00 93.44 93 ALA A O 1
ATOM 716 N N . ALA A 1 94 ? 7.250 -3.211 -3.216 1.00 84.69 94 ALA A N 1
ATOM 717 C CA . ALA A 1 94 ? 8.258 -4.085 -2.652 1.00 84.69 94 ALA A CA 1
ATOM 718 C C . ALA A 1 94 ? 9.034 -4.913 -3.698 1.00 84.69 94 ALA A C 1
ATOM 720 O O . ALA A 1 94 ? 10.066 -5.479 -3.340 1.00 84.69 94 ALA A O 1
ATOM 721 N N . ASP A 1 95 ? 8.545 -5.026 -4.932 1.00 62.62 95 ASP A N 1
ATOM 722 C CA . ASP A 1 95 ? 9.188 -5.764 -6.030 1.00 62.62 95 ASP A CA 1
ATOM 723 C C . ASP A 1 95 ? 9.482 -4.889 -7.267 1.00 62.62 95 ASP A C 1
ATOM 725 O O . ASP A 1 95 ? 10.036 -5.353 -8.253 1.00 62.62 95 ASP A O 1
ATOM 729 N N . SER A 1 96 ? 9.233 -3.574 -7.210 1.00 60.00 96 SER A N 1
ATOM 730 C CA . SER A 1 96 ? 9.608 -2.685 -8.321 1.00 60.00 96 SER A CA 1
ATOM 731 C C . SER A 1 96 ? 11.131 -2.513 -8.437 1.00 60.00 96 SER A C 1
ATOM 733 O O . SER A 1 96 ? 11.638 -2.165 -9.496 1.00 60.00 96 SER A O 1
ATOM 735 N N . LYS A 1 97 ? 11.878 -2.774 -7.353 1.00 51.56 97 LYS A N 1
ATOM 736 C CA . LYS A 1 97 ? 13.349 -2.678 -7.311 1.00 51.56 97 LYS A CA 1
ATOM 737 C C . LYS A 1 97 ? 14.081 -3.893 -7.899 1.00 51.56 97 LYS A C 1
ATOM 739 O O . LYS A 1 97 ? 15.283 -3.799 -8.121 1.00 51.56 97 LYS A O 1
ATOM 744 N N . SER A 1 98 ? 13.411 -5.030 -8.107 1.0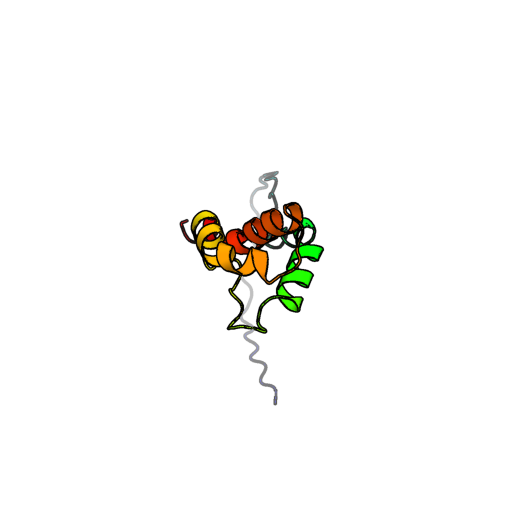0 49.19 98 SER A N 1
ATOM 745 C CA . SER A 1 98 ? 14.039 -6.252 -8.642 1.00 49.19 98 SER A CA 1
ATOM 746 C C . SER A 1 98 ? 14.046 -6.293 -10.175 1.00 49.19 98 SER A C 1
ATOM 748 O O . SER A 1 98 ? 14.886 -6.966 -10.762 1.00 49.19 98 SER A O 1
ATOM 750 N N . ARG A 1 99 ? 13.153 -5.535 -10.827 1.00 48.72 99 ARG A N 1
ATOM 751 C CA . ARG A 1 99 ? 12.936 -5.548 -12.285 1.00 48.72 99 ARG A CA 1
ATOM 752 C C . ARG A 1 99 ? 13.916 -4.685 -13.096 1.00 48.72 99 ARG A C 1
ATOM 754 O O . ARG A 1 99 ? 13.871 -4.710 -14.320 1.00 48.72 99 ARG A O 1
ATOM 761 N N . GLU A 1 100 ? 14.779 -3.931 -12.419 1.00 48.25 100 GLU A N 1
ATOM 762 C CA . GLU A 1 100 ? 15.789 -3.033 -13.007 1.00 48.25 100 GLU A CA 1
ATOM 763 C C . GLU A 1 100 ? 17.217 -3.613 -12.908 1.00 48.25 100 GLU A C 1
ATOM 765 O O . GLU A 1 100 ? 18.204 -2.882 -12.990 1.00 48.25 100 GLU A O 1
ATOM 770 N N . ARG A 1 101 ? 17.337 -4.932 -12.698 1.00 40.62 101 ARG A N 1
ATOM 771 C CA . ARG A 1 101 ? 18.611 -5.643 -12.527 1.00 40.62 101 ARG A CA 1
ATOM 772 C C . ARG A 1 101 ? 18.860 -6.677 -13.616 1.00 40.62 101 ARG A C 1
ATOM 774 O O . ARG A 1 101 ? 17.894 -7.364 -14.008 1.00 40.62 101 ARG A O 1
#

pLDDT: mean 75.12, std 20.53, range [40.62, 96.31]

Foldseek 3Di:
DDDDDDDDDDDDDDDDDDDDPPPPPPPDPPPPPPPDDVCVVLVVVLVVPADPVHHRQAQLPDALVVCCVVCVVVPVVDDDDPVSVVSNSCRSNVNVVVVVD